Protein AF-A0A355UEQ6-F1 (afdb_monomer)

Sequence (75 aa):
KHGFNKRMFFISDFQAPSFDVSNFPEDSLIKTLLVPLNANNIDNIYVDSLSFVDPIFQVGQNISLNVRIVNKSEK

Structure (mmCIF, N/CA/C/O backbone):
data_AF-A0A355UEQ6-F1
#
_entry.id   AF-A0A355UEQ6-F1
#
loop_
_atom_site.group_PDB
_atom_site.id
_atom_site.type_symbol
_atom_site.label_atom_id
_atom_site.label_alt_id
_atom_site.label_comp_id
_atom_site.label_asym_id
_atom_site.label_entity_id
_atom_site.label_seq_id
_atom_site.pdbx_PDB_ins_code
_atom_site.Cartn_x
_atom_site.Cartn_y
_atom_site.Cartn_z
_atom_site.occupancy
_atom_site.B_iso_or_equiv
_atom_site.auth_seq_id
_atom_site.auth_comp_id
_atom_site.auth_asym_id
_atom_site.auth_atom_id
_atom_site.pdbx_PDB_model_num
ATOM 1 N N . LYS A 1 1 ? 33.753 2.637 -33.108 1.00 46.56 1 LYS A N 1
ATOM 2 C CA . LYS A 1 1 ? 32.557 2.891 -32.268 1.00 46.56 1 LYS A CA 1
ATOM 3 C C . LYS A 1 1 ? 31.443 1.973 -32.766 1.00 46.56 1 LYS A C 1
ATOM 5 O O . LYS A 1 1 ? 30.806 2.317 -33.749 1.00 46.56 1 LYS A O 1
ATOM 10 N N . HIS A 1 2 ? 31.297 0.774 -32.199 1.00 53.69 2 HIS A N 1
ATOM 11 C CA . HIS A 1 2 ? 30.194 -0.122 -32.565 1.00 53.69 2 HIS A CA 1
ATOM 12 C C . HIS A 1 2 ? 28.908 0.478 -31.983 1.00 53.69 2 HIS A C 1
ATOM 14 O O . HIS A 1 2 ? 28.734 0.515 -30.769 1.00 53.69 2 HIS A O 1
ATOM 20 N N . GLY A 1 3 ? 28.078 1.078 -32.835 1.00 59.84 3 GLY A N 1
ATOM 21 C CA . GLY A 1 3 ? 26.763 1.562 -32.434 1.00 59.84 3 GLY A CA 1
ATOM 22 C C . GLY A 1 3 ? 25.818 0.377 -32.266 1.00 59.84 3 GLY A C 1
ATOM 23 O O . GLY A 1 3 ? 25.828 -0.536 -33.087 1.00 59.84 3 GLY A O 1
ATOM 24 N N . PHE A 1 4 ? 25.003 0.380 -31.214 1.00 65.50 4 PHE A N 1
ATOM 25 C CA . PHE A 1 4 ? 23.905 -0.577 -31.088 1.00 65.50 4 PHE A CA 1
ATOM 26 C C . PHE A 1 4 ? 22.941 -0.387 -32.268 1.00 65.50 4 PHE A C 1
ATOM 28 O O . PHE A 1 4 ? 22.288 0.654 -32.371 1.00 65.50 4 PHE A O 1
ATOM 35 N N . ASN A 1 5 ? 22.860 -1.381 -33.156 1.00 81.94 5 ASN A N 1
ATOM 36 C CA . ASN A 1 5 ? 21.979 -1.361 -34.334 1.00 81.94 5 ASN A CA 1
ATOM 37 C C . ASN A 1 5 ? 20.525 -1.729 -33.997 1.00 81.94 5 ASN A C 1
ATOM 39 O O . ASN A 1 5 ? 19.644 -1.622 -34.846 1.00 81.94 5 ASN A O 1
ATOM 43 N N . LYS A 1 6 ? 20.271 -2.177 -32.763 1.00 83.38 6 LYS A N 1
ATOM 44 C CA . LYS A 1 6 ? 18.953 -2.561 -32.258 1.00 83.38 6 LYS A CA 1
ATOM 45 C C . LYS A 1 6 ? 18.718 -1.917 -30.896 1.00 83.38 6 LYS A C 1
ATOM 47 O O . LYS A 1 6 ? 19.633 -1.831 -30.074 1.00 83.38 6 LYS A O 1
ATOM 52 N N . ARG A 1 7 ? 17.491 -1.445 -30.677 1.00 88.81 7 ARG A N 1
ATOM 53 C CA . ARG A 1 7 ? 17.051 -0.837 -29.418 1.00 88.81 7 ARG A CA 1
ATOM 54 C C . ARG A 1 7 ? 15.741 -1.471 -28.983 1.00 88.81 7 ARG A C 1
ATOM 56 O O . ARG A 1 7 ? 14.843 -1.626 -29.805 1.00 88.81 7 ARG A O 1
ATOM 63 N N . MET A 1 8 ? 15.654 -1.797 -27.702 1.00 87.94 8 MET A N 1
ATOM 64 C CA . MET A 1 8 ? 14.442 -2.274 -27.052 1.00 87.94 8 MET A CA 1
ATOM 65 C C . MET A 1 8 ? 13.930 -1.166 -26.138 1.00 87.94 8 MET A C 1
ATOM 67 O O . MET A 1 8 ? 14.671 -0.674 -25.291 1.00 87.94 8 MET A O 1
ATOM 71 N N . PHE A 1 9 ? 12.670 -0.782 -26.311 1.00 90.94 9 PHE A N 1
ATOM 72 C CA . PHE A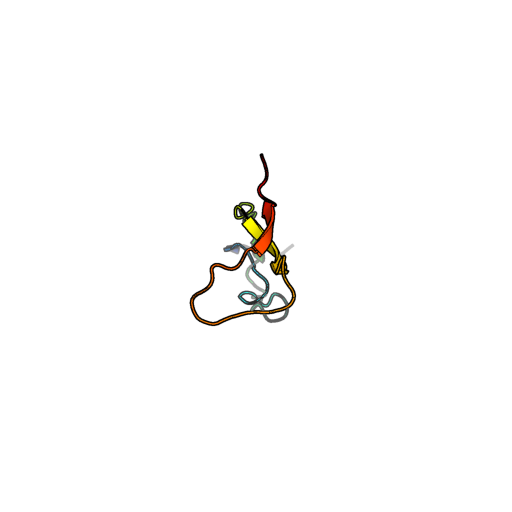 1 9 ? 11.973 0.115 -25.396 1.00 90.94 9 PHE A CA 1
ATOM 73 C C . PHE A 1 9 ? 10.987 -0.722 -24.600 1.00 90.94 9 PHE A C 1
ATOM 75 O O . PHE A 1 9 ? 10.095 -1.339 -25.180 1.00 90.94 9 PHE A O 1
ATOM 82 N N . PHE A 1 10 ? 11.177 -0.770 -23.289 1.00 89.62 10 PHE A N 1
ATOM 83 C CA . PHE A 1 10 ? 10.311 -1.517 -22.394 1.00 89.62 10 PHE A CA 1
ATOM 84 C C . PHE A 1 10 ? 9.476 -0.526 -21.593 1.00 89.62 10 PHE A C 1
ATOM 86 O O . PHE A 1 10 ? 10.013 0.219 -20.777 1.00 89.62 10 PHE A O 1
ATOM 93 N N . ILE A 1 11 ? 8.183 -0.466 -21.904 1.00 90.38 11 ILE A N 1
ATOM 94 C CA . ILE A 1 11 ? 7.250 0.527 -21.371 1.00 90.38 11 ILE A CA 1
ATOM 95 C C . ILE A 1 11 ? 6.385 -0.163 -20.318 1.00 90.38 11 ILE A C 1
ATOM 97 O O . ILE A 1 11 ? 5.655 -1.096 -20.648 1.00 90.38 11 ILE A O 1
ATOM 101 N N . SER A 1 12 ? 6.491 0.270 -19.065 1.00 86.75 12 SER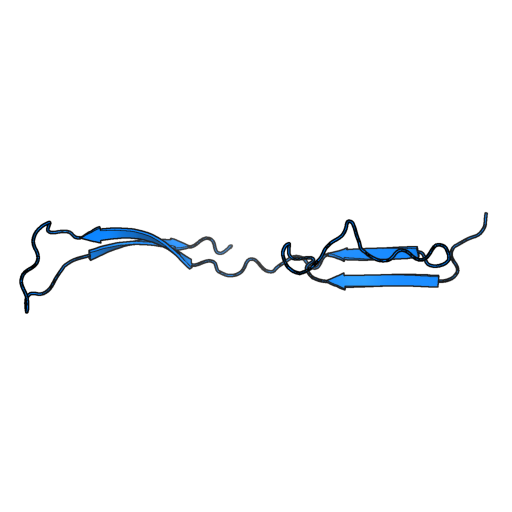 A N 1
ATOM 102 C CA . SER A 1 12 ? 5.746 -0.295 -17.934 1.00 86.75 12 SER A CA 1
ATOM 103 C C . SER A 1 12 ? 5.712 0.695 -16.766 1.00 86.75 12 SER A C 1
ATOM 105 O O . SER A 1 12 ? 6.480 1.653 -16.744 1.00 86.75 12 SER A O 1
ATOM 107 N N . ASP A 1 13 ? 4.837 0.472 -15.790 1.00 82.25 13 ASP A N 1
ATOM 108 C CA . ASP A 1 13 ? 4.761 1.255 -14.547 1.00 82.25 13 ASP A CA 1
ATOM 109 C C . ASP A 1 13 ? 5.844 0.885 -13.513 1.00 82.25 13 ASP A C 1
ATOM 111 O O . ASP A 1 13 ? 6.041 1.610 -12.540 1.00 82.25 13 ASP A O 1
ATOM 115 N N . PHE A 1 14 ? 6.561 -0.225 -13.732 1.00 86.94 14 PHE A N 1
ATOM 116 C CA . PHE A 1 14 ? 7.650 -0.732 -12.887 1.00 86.94 14 PHE A CA 1
ATOM 117 C C . PHE A 1 14 ? 7.309 -0.812 -11.392 1.00 86.94 14 PHE A C 1
ATOM 119 O O . PHE A 1 14 ? 8.163 -0.577 -10.534 1.00 86.94 14 PHE A O 1
ATOM 126 N N . GLN A 1 15 ? 6.061 -1.157 -11.069 1.00 82.62 15 GLN A N 1
ATOM 127 C CA . GLN A 1 15 ? 5.610 -1.266 -9.684 1.00 82.62 15 GLN A CA 1
ATOM 128 C C . GLN A 1 15 ? 6.377 -2.345 -8.900 1.00 82.62 15 GLN A C 1
ATOM 130 O O . GLN A 1 15 ? 6.638 -3.445 -9.390 1.00 82.62 15 GLN A O 1
ATOM 135 N N . ALA A 1 16 ? 6.697 -2.027 -7.642 1.00 70.50 16 ALA A N 1
ATOM 136 C CA . ALA A 1 16 ? 7.689 -2.728 -6.826 1.00 70.50 16 ALA A CA 1
ATOM 137 C C . ALA A 1 16 ? 7.372 -4.167 -6.339 1.00 70.50 16 ALA A C 1
ATOM 139 O O . ALA A 1 16 ? 8.287 -4.769 -5.783 1.00 70.50 16 ALA A O 1
ATOM 140 N N . PRO A 1 17 ? 6.192 -4.796 -6.547 1.00 75.19 17 PRO A N 1
ATOM 141 C CA . PRO A 1 17 ? 6.126 -6.260 -6.478 1.00 75.19 17 PRO A CA 1
ATOM 142 C C . PRO A 1 17 ? 6.298 -6.942 -7.846 1.00 75.19 17 PRO A C 1
ATOM 144 O O . PRO A 1 17 ? 6.618 -8.125 -7.897 1.00 75.19 17 PRO A O 1
ATOM 147 N N . SER A 1 18 ? 6.076 -6.226 -8.950 1.00 78.06 18 SER A N 1
ATOM 148 C CA . SER A 1 18 ? 5.916 -6.812 -10.289 1.00 78.06 18 SER A CA 1
ATOM 149 C C . SER A 1 18 ? 7.175 -6.731 -11.153 1.00 78.06 18 SER A C 1
ATOM 151 O O . SER A 1 18 ? 7.247 -7.408 -12.179 1.00 78.06 18 SER A O 1
ATOM 153 N N . PHE A 1 19 ? 8.157 -5.907 -10.777 1.00 87.06 19 PHE A N 1
ATOM 154 C CA . PHE A 1 19 ? 9.365 -5.705 -11.571 1.00 87.06 19 PHE A CA 1
ATOM 155 C C . PHE A 1 19 ? 10.642 -5.735 -10.730 1.00 87.06 19 PHE A C 1
ATOM 157 O O . PHE A 1 19 ? 10.859 -4.884 -9.869 1.00 87.06 19 PHE A O 1
ATOM 164 N N . ASP A 1 20 ? 11.514 -6.697 -11.032 1.00 88.62 20 ASP A N 1
ATOM 165 C CA . ASP A 1 20 ? 12.853 -6.804 -10.460 1.00 88.62 20 ASP A CA 1
ATOM 166 C C . ASP A 1 20 ? 13.888 -6.270 -11.456 1.00 88.62 20 ASP A C 1
ATOM 168 O O . ASP A 1 20 ? 14.346 -6.978 -12.354 1.00 88.62 20 ASP A O 1
ATOM 172 N N . VAL A 1 21 ? 14.253 -4.997 -11.287 1.00 85.50 21 VAL A N 1
ATOM 173 C CA . VAL A 1 21 ? 15.313 -4.339 -12.069 1.00 85.50 21 VAL A CA 1
ATOM 174 C C . VAL A 1 21 ? 16.640 -5.089 -11.958 1.00 85.50 21 VAL A C 1
ATOM 176 O O . VAL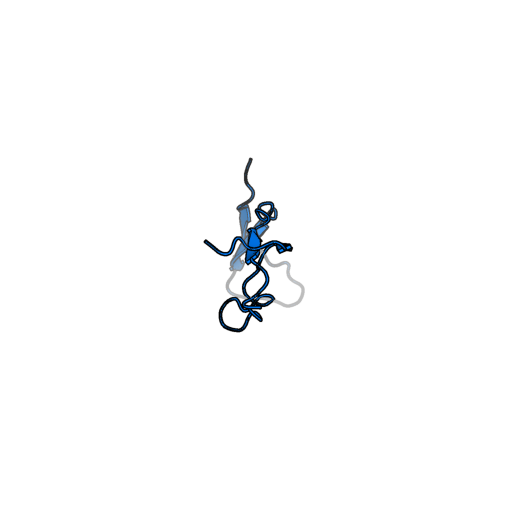 A 1 21 ? 17.384 -5.149 -12.931 1.00 85.50 21 VAL A O 1
ATOM 179 N N . SER A 1 22 ? 16.951 -5.644 -10.783 1.00 86.56 22 SER A N 1
ATOM 180 C CA . SER A 1 22 ? 18.282 -6.190 -10.490 1.00 86.56 22 SER A CA 1
ATOM 181 C C . SER A 1 22 ? 18.551 -7.476 -11.266 1.00 86.56 22 SER A C 1
ATOM 183 O O . SER A 1 22 ? 19.697 -7.763 -11.597 1.00 86.56 22 SER A O 1
ATOM 185 N N . ASN A 1 23 ? 17.491 -8.232 -11.561 1.00 88.06 23 ASN A N 1
ATOM 186 C CA . ASN A 1 23 ? 17.547 -9.492 -12.299 1.00 88.06 23 ASN A CA 1
ATOM 187 C C . ASN A 1 23 ? 16.950 -9.387 -13.713 1.00 88.06 23 ASN A C 1
ATOM 189 O O . ASN A 1 23 ? 16.683 -10.410 -14.350 1.00 88.06 23 ASN A O 1
ATOM 193 N N . PHE A 1 24 ? 16.722 -8.173 -14.222 1.00 86.81 24 PHE A N 1
ATOM 194 C CA . PHE A 1 24 ? 16.193 -7.993 -15.567 1.00 86.81 24 PHE A CA 1
ATOM 195 C C . PHE A 1 24 ? 17.222 -8.471 -16.613 1.00 86.81 24 PHE A C 1
ATOM 197 O O . PHE A 1 24 ? 18.381 -8.060 -16.558 1.00 86.81 24 PHE A O 1
ATOM 204 N N . PRO A 1 25 ? 16.842 -9.335 -17.572 1.00 84.88 25 PRO A N 1
ATOM 205 C CA . PRO A 1 25 ? 17.786 -9.896 -18.532 1.00 84.88 25 PRO A CA 1
ATOM 206 C C . PRO A 1 25 ? 18.332 -8.817 -19.477 1.00 84.88 25 PRO A C 1
ATOM 208 O O . PRO A 1 25 ? 17.593 -8.218 -20.261 1.00 84.88 25 PRO A O 1
ATOM 211 N N . GLU A 1 26 ? 19.647 -8.602 -19.431 1.00 82.19 26 GLU A N 1
ATOM 212 C CA . GLU A 1 26 ? 20.357 -7.685 -20.322 1.00 82.19 26 GLU A CA 1
ATOM 213 C C . GLU A 1 26 ? 21.011 -8.440 -21.488 1.00 82.19 26 GLU A C 1
ATOM 215 O O . GLU A 1 26 ? 21.748 -9.409 -21.299 1.00 82.19 26 GLU A O 1
ATOM 220 N N . ASP A 1 27 ? 20.761 -7.975 -22.712 1.00 80.94 27 ASP A N 1
ATOM 221 C CA . ASP A 1 27 ? 21.421 -8.466 -23.924 1.00 80.94 27 ASP A CA 1
ATOM 222 C C . ASP A 1 27 ? 22.544 -7.492 -24.318 1.00 80.94 27 ASP A C 1
ATOM 224 O O . ASP A 1 27 ? 22.313 -6.301 -24.520 1.00 80.94 27 ASP A O 1
ATOM 228 N N . SER A 1 28 ? 23.774 -7.991 -24.462 1.00 81.50 28 SER A N 1
ATOM 229 C CA . SER A 1 28 ? 24.951 -7.169 -24.784 1.00 81.50 28 SER A CA 1
ATOM 230 C C . SER A 1 28 ? 24.951 -6.586 -26.207 1.00 81.50 28 SER A C 1
ATOM 232 O O . SER A 1 28 ? 25.713 -5.661 -26.493 1.00 81.50 28 SER A O 1
ATOM 234 N N . LEU A 1 29 ? 24.100 -7.091 -27.106 1.00 85.81 29 LEU A N 1
ATOM 235 C CA . LEU A 1 29 ? 23.968 -6.645 -28.497 1.00 85.81 29 LEU A CA 1
ATOM 236 C C . LEU A 1 29 ? 22.807 -5.661 -28.703 1.00 85.81 29 LEU A C 1
ATOM 238 O O . LEU A 1 29 ? 22.711 -5.034 -29.766 1.00 85.81 29 LEU A O 1
ATOM 242 N N . ILE A 1 30 ? 21.928 -5.509 -27.709 1.00 86.25 30 ILE A N 1
ATOM 243 C CA . ILE A 1 30 ? 20.723 -4.681 -27.783 1.00 86.25 30 ILE A CA 1
ATOM 244 C C . ILE A 1 30 ? 20.778 -3.627 -26.685 1.00 86.25 30 ILE A C 1
ATOM 246 O O . ILE A 1 30 ? 20.949 -3.923 -25.511 1.00 86.25 30 ILE A O 1
ATOM 250 N N . LYS A 1 31 ? 20.568 -2.361 -27.053 1.00 86.06 31 LYS A N 1
ATOM 251 C CA . LYS A 1 31 ? 20.410 -1.319 -26.038 1.00 86.06 31 LYS A CA 1
ATOM 252 C C . LYS A 1 31 ? 18.978 -1.333 -25.507 1.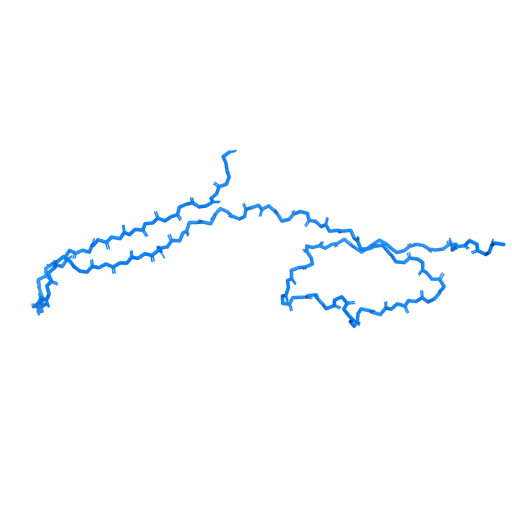00 86.06 31 LYS A C 1
ATOM 254 O O . LYS A 1 31 ? 18.065 -0.928 -26.233 1.00 86.06 31 LYS A O 1
ATOM 259 N N . THR A 1 32 ? 18.799 -1.752 -24.260 1.00 88.12 32 THR A N 1
ATOM 260 C CA . THR A 1 32 ? 17.509 -1.699 -23.560 1.00 88.12 32 THR A CA 1
ATOM 261 C C . THR A 1 32 ? 17.310 -0.345 -22.884 1.00 88.12 32 THR A C 1
ATOM 263 O O . THR A 1 32 ? 18.217 0.200 -22.258 1.00 88.12 32 THR A O 1
ATOM 266 N N . LEU A 1 33 ? 16.115 0.219 -23.039 1.00 90.19 33 LEU A N 1
ATOM 267 C CA . LEU A 1 33 ? 15.671 1.460 -22.415 1.00 90.19 33 LEU A CA 1
ATOM 268 C C . LEU A 1 33 ? 14.374 1.173 -21.659 1.00 90.19 33 LEU A C 1
ATOM 270 O O . LEU A 1 33 ? 13.349 0.874 -22.274 1.00 90.19 33 LEU A O 1
ATOM 274 N N . LEU A 1 34 ? 14.435 1.263 -20.332 1.00 90.31 34 LEU A N 1
ATOM 275 C CA . LEU A 1 34 ? 13.265 1.191 -19.464 1.00 90.31 34 LEU A CA 1
ATOM 276 C C . LEU A 1 34 ? 12.566 2.553 -19.484 1.00 90.31 34 LEU A C 1
ATOM 278 O O . LEU A 1 34 ? 13.178 3.573 -19.169 1.00 90.31 34 LEU A O 1
ATOM 282 N N . VAL A 1 35 ? 11.303 2.574 -19.901 1.00 91.25 35 VAL A N 1
ATOM 283 C CA . VAL A 1 35 ? 10.497 3.790 -20.032 1.00 91.25 35 VAL A CA 1
ATOM 284 C C . VAL A 1 35 ? 9.376 3.729 -18.995 1.00 91.25 35 VAL A C 1
ATOM 286 O O . VAL A 1 35 ? 8.392 3.021 -19.223 1.00 91.25 35 VAL A O 1
ATOM 289 N N . PRO A 1 36 ? 9.533 4.406 -17.841 1.00 87.88 36 PRO A N 1
ATOM 290 C CA . PRO A 1 36 ? 8.539 4.361 -16.782 1.00 87.88 36 PRO A CA 1
ATOM 291 C C . PRO A 1 36 ? 7.279 5.093 -17.230 1.00 87.88 36 PRO A C 1
ATOM 293 O O . PRO A 1 36 ? 7.334 6.239 -17.679 1.00 87.88 36 PRO A O 1
ATOM 296 N N . LEU A 1 37 ? 6.139 4.431 -17.087 1.00 84.56 37 LEU A N 1
ATOM 297 C CA . LEU A 1 37 ? 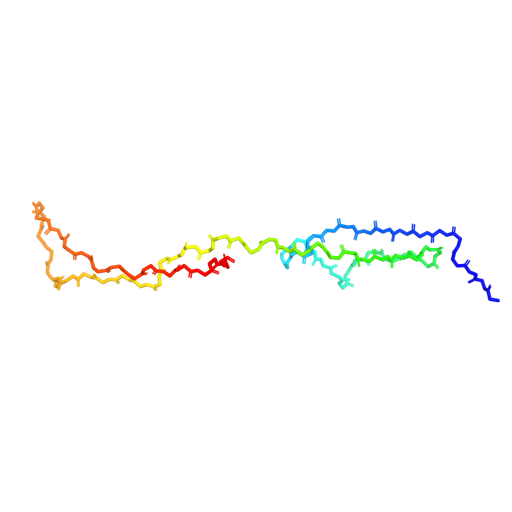4.851 5.098 -17.095 1.00 84.56 37 LEU A CA 1
ATOM 298 C C . LEU A 1 37 ? 4.679 5.773 -15.739 1.00 84.56 37 LEU A C 1
ATOM 300 O O . LEU A 1 37 ? 4.804 5.133 -14.697 1.00 84.56 37 LEU A O 1
ATOM 304 N N . ASN A 1 38 ? 4.386 7.070 -15.752 1.00 73.19 38 ASN A N 1
ATOM 305 C CA . ASN A 1 38 ? 3.951 7.740 -14.537 1.00 73.19 38 ASN A CA 1
ATOM 306 C C . ASN A 1 38 ? 2.638 7.085 -14.107 1.00 73.19 38 ASN A C 1
ATOM 308 O O . ASN A 1 38 ? 1.670 7.086 -14.871 1.00 73.19 38 ASN A O 1
ATOM 312 N N . ALA A 1 39 ? 2.617 6.501 -12.912 1.00 64.94 39 ALA A N 1
ATOM 313 C CA . ALA A 1 39 ? 1.371 6.048 -12.325 1.00 64.94 39 ALA A CA 1
ATOM 314 C C . ALA A 1 39 ? 0.440 7.261 -12.228 1.00 64.94 39 ALA A C 1
ATOM 316 O O . ALA A 1 39 ? 0.818 8.288 -11.662 1.00 64.94 39 ALA A O 1
ATOM 317 N N . ASN A 1 40 ? -0.769 7.156 -12.785 1.00 62.31 40 ASN A N 1
ATOM 318 C CA . ASN A 1 40 ? -1.825 8.083 -12.402 1.00 62.31 40 ASN A CA 1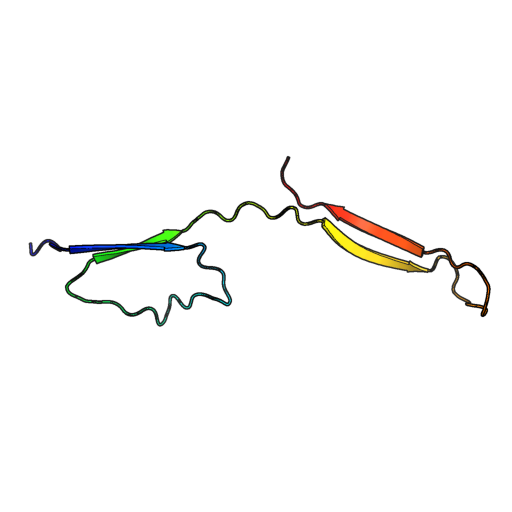
ATOM 319 C C . ASN A 1 40 ? -1.971 7.939 -10.889 1.00 62.31 40 ASN A C 1
ATOM 321 O O . ASN A 1 40 ? -2.098 6.808 -10.412 1.00 62.31 40 ASN A O 1
ATOM 325 N N . ASN A 1 41 ? -1.889 9.048 -10.149 1.00 60.03 41 ASN A N 1
ATOM 326 C CA . ASN A 1 41 ? -2.203 9.048 -8.729 1.00 60.03 41 ASN A CA 1
ATOM 327 C C . ASN A 1 41 ? -3.580 8.413 -8.586 1.00 60.03 41 ASN A C 1
ATOM 329 O O . ASN A 1 41 ? -4.584 8.983 -9.001 1.00 60.03 41 ASN A O 1
ATOM 3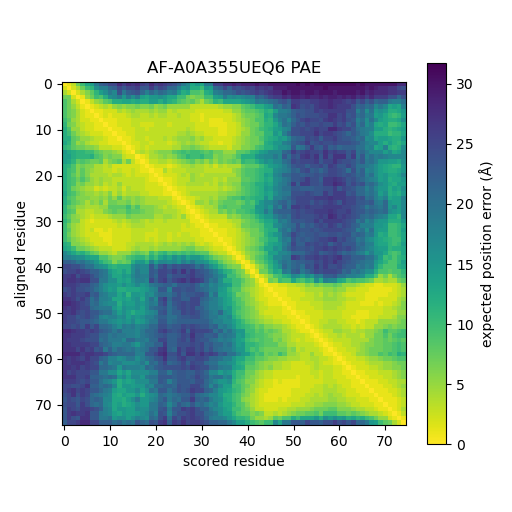33 N N . ILE A 1 42 ? -3.601 7.170 -8.112 1.00 58.62 42 ILE A N 1
ATOM 334 C CA . ILE A 1 42 ? -4.843 6.460 -7.865 1.00 58.62 42 ILE A CA 1
ATOM 335 C C . ILE A 1 42 ? -5.521 7.281 -6.778 1.00 58.62 42 ILE A C 1
ATOM 337 O O . ILE A 1 42 ? -4.867 7.630 -5.791 1.00 58.62 42 ILE A O 1
ATOM 341 N N . ASP A 1 43 ? -6.779 7.647 -6.994 1.00 61.91 43 ASP A N 1
ATOM 342 C CA . ASP A 1 43 ? -7.560 8.431 -6.047 1.00 61.91 43 ASP A CA 1
ATOM 343 C C . ASP A 1 43 ? -7.642 7.683 -4.708 1.00 61.91 43 ASP A C 1
ATOM 345 O O . ASP A 1 43 ? -8.492 6.820 -4.479 1.00 61.91 43 ASP A O 1
ATOM 349 N N . ASN A 1 44 ? -6.682 7.954 -3.828 1.00 71.62 44 ASN A N 1
ATOM 350 C CA . ASN A 1 44 ? -6.440 7.145 -2.646 1.00 71.62 44 ASN A CA 1
ATOM 351 C C . ASN A 1 44 ? -7.266 7.713 -1.493 1.00 71.62 44 ASN A C 1
ATOM 353 O O . ASN A 1 44 ? -6.787 8.527 -0.698 1.00 71.62 44 ASN A O 1
ATOM 357 N N . ILE A 1 45 ? -8.528 7.286 -1.422 1.00 84.38 45 ILE A N 1
ATOM 358 C CA . ILE A 1 45 ? -9.384 7.471 -0.248 1.00 84.38 45 ILE A CA 1
ATOM 359 C C . ILE A 1 45 ? -9.201 6.263 0.672 1.00 84.38 45 ILE A C 1
ATOM 361 O O . ILE A 1 45 ? -9.496 5.134 0.287 1.00 84.38 45 ILE A O 1
ATOM 365 N N . TYR A 1 46 ? -8.742 6.493 1.901 1.00 86.31 46 TYR A N 1
ATOM 366 C CA . TYR A 1 46 ? -8.581 5.442 2.908 1.00 86.31 46 TYR A CA 1
ATOM 367 C C . TYR A 1 46 ? -9.078 5.884 4.287 1.00 86.31 46 TYR A C 1
ATOM 369 O O . TYR A 1 46 ? -9.176 7.076 4.588 1.00 86.31 46 TYR A O 1
ATOM 377 N N . VAL A 1 47 ? -9.403 4.907 5.138 1.00 91.75 47 VAL A N 1
ATOM 378 C CA . VAL A 1 47 ? -9.717 5.142 6.554 1.00 91.75 47 VAL A CA 1
ATOM 379 C C . VAL A 1 47 ? -8.405 5.205 7.327 1.00 91.75 47 VAL A C 1
ATOM 381 O O . VAL A 1 47 ? -7.653 4.238 7.355 1.00 91.75 47 VAL A O 1
ATOM 384 N N . ASP A 1 48 ? -8.128 6.349 7.941 1.00 93.56 48 ASP A N 1
ATOM 385 C CA . ASP A 1 48 ? -6.936 6.566 8.766 1.00 93.56 48 ASP A CA 1
ATOM 386 C C . ASP A 1 48 ? -7.136 6.030 10.186 1.00 93.56 48 ASP A C 1
ATOM 388 O O . ASP A 1 48 ? -6.252 5.402 10.760 1.00 93.56 48 ASP A O 1
ATOM 392 N N . SER A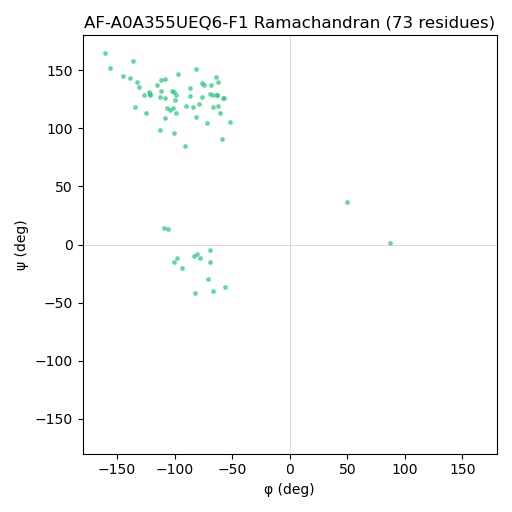 1 49 ? -8.318 6.256 10.757 1.00 93.75 49 SER A N 1
ATOM 393 C CA . SER A 1 49 ? -8.639 5.833 12.118 1.00 93.75 49 SER A CA 1
ATOM 394 C C . SER A 1 49 ? -10.143 5.675 12.317 1.00 93.75 49 SER A C 1
ATOM 396 O O . SER A 1 49 ? -10.950 6.337 11.660 1.00 93.75 49 SER A O 1
ATOM 398 N N . LEU A 1 50 ? -10.515 4.786 13.241 1.00 95.00 50 LEU A N 1
ATOM 399 C CA . LEU A 1 50 ? -11.887 4.615 13.704 1.00 95.00 50 LEU A CA 1
ATOM 400 C C . LEU A 1 50 ? -11.918 4.423 15.220 1.00 95.00 50 LEU A C 1
ATOM 402 O O . LEU A 1 50 ? -11.034 3.781 15.788 1.00 95.00 50 LEU A O 1
ATOM 406 N N . SER A 1 51 ? -12.934 4.975 15.873 1.00 94.25 51 SER A N 1
ATOM 407 C CA . SER A 1 51 ? -13.152 4.801 17.307 1.00 94.25 51 SER A CA 1
ATOM 408 C C . SER A 1 51 ? -14.634 4.747 17.635 1.00 94.25 51 SER A C 1
ATOM 410 O O . SER A 1 51 ? -15.457 5.414 17.009 1.00 94.25 51 SER A O 1
ATOM 412 N N . PHE A 1 52 ? -14.980 3.942 18.632 1.00 94.69 52 PHE A N 1
ATOM 413 C CA . PHE A 1 52 ? -16.324 3.947 19.191 1.00 94.69 52 PHE A CA 1
ATOM 414 C C . PHE A 1 52 ? -16.492 5.167 20.088 1.00 94.69 52 PHE A C 1
ATOM 416 O O . PHE A 1 52 ? -15.575 5.532 20.825 1.00 94.69 52 PHE A O 1
ATOM 423 N N . VAL A 1 53 ? -17.656 5.805 20.000 1.00 92.44 53 VAL A N 1
ATOM 424 C CA . VAL A 1 53 ? -18.006 6.924 20.884 1.00 92.44 53 VAL A CA 1
ATOM 425 C C . VAL A 1 53 ? -18.165 6.427 22.321 1.00 92.44 53 VAL A C 1
ATOM 427 O O . VAL A 1 53 ? -17.680 7.068 23.250 1.00 92.44 53 VAL A O 1
ATOM 430 N N . ASP A 1 54 ? -18.781 5.255 22.481 1.00 90.81 54 ASP A N 1
ATOM 431 C CA . ASP A 1 54 ? -19.069 4.653 23.776 1.00 90.81 54 ASP A CA 1
ATOM 432 C C . ASP A 1 54 ? -18.168 3.438 24.051 1.00 90.81 54 ASP A C 1
ATOM 434 O O . ASP A 1 54 ? -17.900 2.643 23.145 1.00 90.81 54 ASP A O 1
ATOM 438 N N . PRO A 1 55 ? -17.717 3.247 25.304 1.00 84.75 55 PRO A N 1
ATOM 439 C CA . PRO A 1 55 ? -16.840 2.136 25.672 1.00 84.75 55 PRO A CA 1
ATOM 440 C C . PRO A 1 55 ? -17.585 0.821 25.959 1.00 84.75 55 PRO A C 1
ATOM 442 O O . PRO A 1 55 ? -16.941 -0.211 26.142 1.00 84.75 55 PRO A O 1
ATOM 445 N N . ILE A 1 56 ? -18.919 0.843 26.059 1.00 88.69 56 ILE A N 1
ATOM 446 C CA . ILE A 1 56 ? -19.744 -0.313 26.439 1.00 88.69 56 ILE A CA 1
ATOM 447 C C . ILE A 1 56 ? -20.754 -0.597 25.331 1.00 88.69 56 ILE A C 1
ATOM 449 O O . ILE A 1 56 ? -21.479 0.296 24.902 1.00 88.69 56 ILE A O 1
ATOM 453 N N . PHE A 1 57 ? -20.843 -1.863 24.923 1.00 90.56 57 PHE A N 1
ATOM 454 C CA . PHE A 1 57 ? -21.755 -2.317 23.877 1.00 90.56 57 PHE A CA 1
ATOM 455 C C . PHE A 1 57 ? -22.846 -3.212 24.458 1.00 90.56 57 PHE A C 1
ATOM 457 O O . PHE A 1 57 ? -22.560 -4.150 25.204 1.00 90.56 57 PHE A O 1
ATOM 464 N N . GLN A 1 58 ? -24.097 -2.944 24.089 1.00 90.00 58 GLN A N 1
ATOM 465 C CA . GLN A 1 58 ? -25.236 -3.801 24.405 1.00 90.00 58 GLN A CA 1
ATOM 466 C C . GLN A 1 58 ? -25.829 -4.368 23.119 1.00 90.00 58 GLN A C 1
ATOM 468 O O . GLN A 1 58 ? -25.984 -3.668 22.117 1.00 90.00 58 GLN A O 1
ATOM 473 N N . VAL A 1 59 ? -26.170 -5.654 23.147 1.00 90.44 59 VAL A N 1
ATOM 474 C CA . VAL A 1 59 ? -26.776 -6.332 21.999 1.00 90.44 59 VAL A CA 1
ATOM 475 C C . VAL A 1 59 ? -28.126 -5.687 21.686 1.00 90.44 59 VAL A C 1
ATOM 477 O O . VAL A 1 59 ? -28.967 -5.536 22.569 1.00 90.44 59 VAL A O 1
ATOM 480 N N . GLY A 1 60 ? -28.327 -5.312 20.422 1.00 91.69 60 GLY A N 1
ATOM 481 C CA . GLY A 1 60 ? -29.562 -4.683 19.948 1.00 91.69 60 GLY A CA 1
ATOM 482 C C . GLY A 1 60 ? -29.611 -3.159 20.092 1.00 91.69 60 GLY A C 1
ATOM 483 O O . GLY A 1 60 ? -30.617 -2.565 19.714 1.00 91.69 60 GLY A O 1
ATOM 484 N N . GLN A 1 61 ? -28.550 -2.518 20.594 1.00 89.00 61 GLN A N 1
ATOM 485 C CA . GLN A 1 61 ? -28.437 -1.059 20.602 1.00 89.00 61 GLN A CA 1
ATOM 486 C C . GLN A 1 61 ? -27.622 -0.540 19.418 1.00 89.00 61 GLN A C 1
ATOM 488 O O . GLN A 1 61 ? -26.668 -1.173 18.964 1.00 89.00 61 GLN A O 1
ATOM 493 N N . ASN A 1 62 ? -27.996 0.647 18.941 1.00 92.25 62 ASN A N 1
ATOM 494 C CA . ASN A 1 62 ? -27.215 1.366 17.946 1.00 92.25 62 ASN A CA 1
ATOM 495 C C . ASN A 1 62 ? -25.901 1.844 18.563 1.00 92.25 62 ASN A C 1
ATOM 497 O O . ASN A 1 62 ? -25.883 2.373 19.672 1.00 92.25 62 ASN A O 1
ATOM 501 N N . ILE A 1 63 ? -24.822 1.699 17.804 1.00 91.94 63 ILE A N 1
ATOM 502 C CA . ILE A 1 63 ? -23.486 2.152 18.181 1.00 91.94 63 ILE A CA 1
ATOM 503 C C . ILE A 1 63 ? -23.054 3.307 17.287 1.00 91.94 63 ILE A C 1
ATOM 505 O O . ILE A 1 63 ? -23.310 3.304 16.082 1.00 91.94 63 ILE A O 1
ATOM 509 N N . SER A 1 64 ? -22.378 4.282 17.889 1.00 93.19 64 SER A N 1
ATOM 510 C CA . SER A 1 64 ? -21.821 5.427 17.172 1.00 93.19 64 SER A CA 1
ATOM 511 C C . SER A 1 64 ? -20.319 5.246 16.972 1.00 93.19 64 SER A C 1
ATOM 513 O O . SER A 1 64 ? -19.589 4.914 17.910 1.00 93.19 64 SER A O 1
ATOM 515 N N . LEU A 1 65 ? -19.861 5.476 15.741 1.00 93.88 65 LEU A N 1
ATOM 516 C CA . LEU A 1 65 ? -18.467 5.342 15.335 1.00 93.88 65 LEU A CA 1
ATOM 517 C C . LEU A 1 65 ? -17.963 6.680 14.790 1.00 93.88 65 LEU A C 1
ATOM 519 O O . LEU A 1 65 ? -18.565 7.255 13.885 1.00 93.88 65 LEU A O 1
ATOM 523 N N . ASN A 1 66 ? -16.831 7.146 15.302 1.00 95.62 66 ASN A N 1
ATOM 524 C CA . ASN A 1 66 ? -16.060 8.209 14.678 1.00 95.62 66 ASN A CA 1
ATOM 525 C C . ASN A 1 66 ? -15.125 7.580 13.651 1.00 95.62 66 ASN A C 1
ATOM 527 O O . ASN A 1 66 ? -14.368 6.670 13.984 1.00 95.62 66 ASN A O 1
ATOM 531 N N . VAL A 1 67 ? -15.153 8.073 12.415 1.00 95.31 67 VAL A N 1
ATOM 532 C CA . VAL A 1 67 ? -14.274 7.599 11.342 1.00 95.31 67 VAL A CA 1
ATOM 533 C C . VAL A 1 67 ? -13.544 8.784 10.740 1.00 95.31 67 VAL A C 1
ATOM 535 O O . VAL A 1 67 ? -14.167 9.762 10.327 1.00 95.31 67 VAL A O 1
ATOM 538 N N . ARG A 1 68 ? -12.218 8.686 10.651 1.00 95.31 68 ARG A N 1
ATOM 539 C CA . ARG A 1 68 ? -11.396 9.638 9.911 1.00 95.31 68 ARG A CA 1
ATOM 540 C C . ARG A 1 68 ? -11.078 9.068 8.540 1.00 95.31 68 ARG A C 1
ATOM 542 O O . ARG A 1 68 ? -10.337 8.094 8.418 1.00 95.31 68 ARG A O 1
ATOM 549 N N . ILE A 1 69 ? -11.622 9.705 7.512 1.00 92.62 69 ILE A N 1
ATOM 550 C CA . ILE A 1 69 ? -11.343 9.380 6.114 1.00 92.62 69 ILE A CA 1
ATOM 551 C C . ILE A 1 69 ? -10.328 10.389 5.584 1.00 92.62 69 ILE A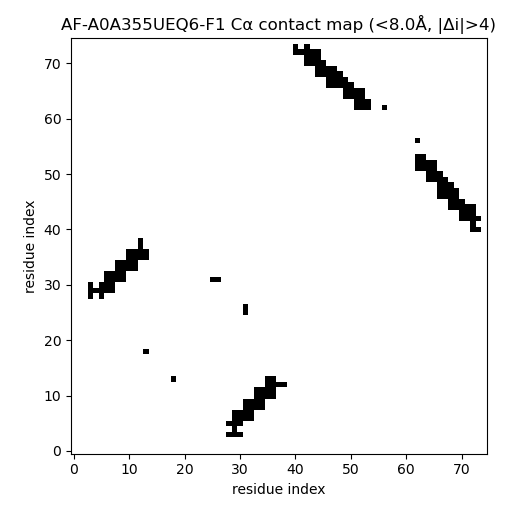 C 1
ATOM 553 O O . ILE A 1 69 ? -10.494 11.597 5.762 1.00 92.62 69 ILE A O 1
ATOM 557 N N . VAL A 1 70 ? -9.275 9.898 4.939 1.00 92.12 70 VAL A N 1
ATOM 558 C CA . VAL A 1 70 ? -8.256 10.722 4.295 1.00 92.12 70 VAL A CA 1
ATOM 559 C C . VAL A 1 70 ? -8.350 10.516 2.795 1.00 92.12 70 VAL A C 1
ATOM 561 O O . VAL A 1 70 ? -8.298 9.391 2.309 1.00 92.12 70 VAL A O 1
ATOM 564 N N . ASN A 1 71 ? -8.473 11.624 2.071 1.00 88.94 71 ASN A N 1
ATOM 565 C CA . ASN A 1 71 ? -8.369 11.650 0.623 1.00 88.94 71 ASN A CA 1
ATOM 566 C C . ASN A 1 71 ? -6.975 12.174 0.239 1.00 88.94 71 ASN A C 1
ATOM 568 O O . ASN A 1 71 ? -6.628 13.305 0.584 1.00 88.94 71 ASN A O 1
ATOM 572 N N . LYS A 1 72 ? -6.173 11.340 -0.431 1.00 86.38 72 LYS A N 1
ATOM 573 C CA . LYS A 1 72 ? -4.848 11.690 -0.975 1.00 86.38 72 LYS A CA 1
ATOM 574 C C . LYS A 1 72 ? -4.839 11.869 -2.496 1.00 86.38 72 LYS A C 1
ATOM 576 O O . LYS A 1 72 ? -3.764 11.917 -3.080 1.00 86.38 72 LYS A O 1
ATOM 581 N N . SER A 1 73 ? -6.008 11.970 -3.118 1.00 79.62 73 SER A N 1
ATOM 582 C CA . SER A 1 73 ? -6.137 12.278 -4.545 1.00 79.62 73 SER A CA 1
ATOM 583 C C . SER A 1 73 ? -5.589 13.677 -4.843 1.00 79.62 73 SER A C 1
ATOM 585 O O . SER A 1 73 ? -5.740 14.593 -4.027 1.00 79.62 73 SER A O 1
ATOM 587 N N . GLU A 1 74 ? -4.956 13.847 -6.000 1.00 73.19 74 GLU A N 1
ATOM 588 C CA . GLU A 1 74 ? -4.549 15.167 -6.492 1.00 73.19 74 GLU A CA 1
ATOM 589 C C . GLU A 1 74 ? -5.739 15.875 -7.160 1.00 73.19 74 GLU A C 1
ATOM 591 O O . GLU A 1 74 ? -6.675 15.228 -7.625 1.00 73.19 74 GLU A O 1
ATOM 596 N N . LYS A 1 75 ? -5.748 17.212 -7.123 1.00 60.28 75 LYS A N 1
ATOM 597 C CA . LYS A 1 75 ? -6.875 18.048 -7.566 1.00 60.28 75 LYS A CA 1
ATOM 598 C C . LYS A 1 75 ? -6.809 18.372 -9.054 1.00 60.28 75 LYS A C 1
ATOM 600 O O . LYS A 1 75 ? -5.689 18.662 -9.526 1.00 60.28 75 LYS A O 1
#

pLDDT: mean 83.58, std 11.13, range [46.56, 95.62]

Solvent-accessible surface area (backbone atoms only — not comparable to full-atom values): 5205 Å² total; per-residue (Å²): 133,90,70,69,88,42,75,45,79,47,76,44,64,68,49,84,93,81,46,62,78,91,76,53,89,80,54,97,72,43,48,74,41,83,42,73,43,80,74,74,78,65,73,43,69,45,77,78,46,74,44,65,76,60,97,75,88,60,92,93,57,91,81,56,72,50,70,43,74,43,75,68,47,81,134

Mean predicted aligned error: 12.71 Å

Foldseek 3Di:
DDDQPAEAEAEEQCDVVPDDPPPPDDDPSYHYDYHHDDPQPDFDKDWPDKDWPDPDDDPPDDTDMDIDIDTPHDD

Radius of gyration: 24.91 Å; Cα contacts (8 Å, |Δi|>4): 87; chains: 1; bounding box: 62×28×61 Å

Secondary structure (DSSP, 8-state):
----S-EEEEEE---TTT--GGGPPPPTTSEEEEEEPPPP----EEEEEEEES-S---TTS---EEEEEEE----